Protein 1SZ7 (pdb70)

Sequence (159 aa):
KMSSELFTLTYGALVTQLCKDYENDEDVNKQLDKMGFNIGVRLIEDFLARSNVGRCHDFRETADVIAKVAFKMYLGITPSITNWSPAGDEFSLILENNPLVDFVELPDNHSSLIYSNLLCGVLRGALEMVQMAVEAKFVQDTLKGDGVTEIRMRFIRRI

Structure (mmCIF, N/CA/C/O backbone):
data_1SZ7
#
_entry.id   1SZ7
#
_cell.length_a   72.901
_cell.length_b   72.901
_cell.length_c   56.803
_cell.angle_alpha   90.00
_cell.angle_beta   90.00
_cell.angle_gamma   120.00
#
_symmetry.space_group_name_H-M   'P 31 2 1'
#
loop_
_entity.id
_entity.type
_entity.pdbx_description
1 polymer 'Trafficking protein particle complex subunit 3'
2 non-polymer 'PALMITIC ACID'
3 water water
#
loop_
_atom_site.group_PDB
_atom_site.id
_atom_site.type_symbol
_atom_site.label_atom_id
_atom_site.label_alt_id
_atom_site.label_comp_id
_atom_site.label_asym_id
_atom_site.label_entity_id
_atom_site.label_seq_id
_atom_site.pdbx_PDB_ins_code
_atom_site.Cartn_x
_atom_site.Cartn_y
_atom_site.Cartn_z
_atom_site.occupancy
_atom_site.B_iso_or_equiv
_atom_site.auth_seq_id
_atom_site.auth_comp_id
_atom_site.auth_asym_id
_atom_site.auth_atom_id
_atom_site.pdbx_PDB_model_num
ATOM 1 N N . LYS A 1 22 ? 15.242 34.311 1.655 1.00 35.01 13 LYS A N 1
ATOM 2 C CA . LYS A 1 22 ? 16.630 34.060 1.144 1.00 34.62 13 LYS A CA 1
ATOM 3 C C . LYS A 1 22 ? 16.810 34.610 -0.270 1.00 34.30 13 LYS A C 1
ATOM 4 O O . LYS A 1 22 ? 15.868 34.624 -1.060 1.00 34.60 13 LYS A O 1
ATOM 10 N N . MET A 1 23 ? 18.025 35.046 -0.588 1.00 33.30 14 MET A N 1
ATOM 11 C CA . MET A 1 23 ? 18.325 35.643 -1.887 1.00 32.66 14 MET A CA 1
ATOM 12 C C . MET A 1 23 ? 19.640 35.108 -2.443 1.00 31.51 14 MET A C 1
ATOM 13 O O . MET A 1 23 ? 20.542 34.763 -1.677 1.00 31.11 14 MET A O 1
ATOM 18 N N . SER A 1 24 ? 19.756 35.054 -3.770 1.00 29.71 15 SER A N 1
ATOM 19 C CA . SER A 1 24 ? 21.028 34.737 -4.415 1.00 28.67 15 SER A CA 1
ATOM 20 C C . SER A 1 24 ? 21.976 35.890 -4.140 1.00 26.84 15 SER A C 1
ATOM 21 O O . SER A 1 24 ? 21.551 36.944 -3.671 1.00 28.02 15 SER A O 1
ATOM 24 N N . SER A 1 25 ? 23.262 35.701 -4.406 1.00 24.34 16 SER A N 1
ATOM 25 C CA . SER A 1 25 ? 24.222 36.669 -3.898 1.00 21.80 16 SER A CA 1
ATOM 26 C C . SER A 1 25 ? 24.658 37.782 -4.845 1.00 20.06 16 SER A C 1
ATOM 27 O O . SER A 1 25 ? 25.333 38.693 -4.391 1.00 18.36 16 SER A O 1
ATOM 30 N N . GLU A 1 26 ? 24.285 37.744 -6.125 1.00 18.60 17 GLU A N 1
ATOM 31 C CA . GLU A 1 26 ? 24.936 38.623 -7.106 1.00 17.65 17 GLU A CA 1
ATOM 32 C C . GLU A 1 26 ? 24.659 40.117 -6.852 1.00 16.25 17 GLU A C 1
ATOM 33 O O . GLU A 1 26 ? 25.557 40.937 -6.989 1.00 14.72 17 GLU A O 1
ATOM 39 N N . LEU A 1 27 ? 23.452 40.478 -6.438 1.00 14.77 18 LEU A N 1
ATOM 40 C CA . LEU A 1 27 ? 23.220 41.890 -6.096 1.00 14.69 18 LEU A CA 1
ATOM 41 C C . LEU A 1 27 ? 24.035 42.336 -4.864 1.00 15.00 18 LEU A C 1
ATOM 42 O O . LEU A 1 27 ? 24.557 43.460 -4.834 1.00 14.78 18 LEU A O 1
ATOM 47 N N . PHE A 1 28 ? 24.167 41.445 -3.877 1.00 15.48 19 PHE A N 1
ATOM 48 C CA . PHE A 1 28 ? 25.012 41.680 -2.697 1.00 15.81 19 PHE A CA 1
ATOM 49 C C . PHE A 1 28 ? 26.473 41.865 -3.122 1.00 15.51 19 PHE A C 1
ATOM 50 O O . PHE A 1 28 ? 27.111 42.878 -2.775 1.00 15.00 19 PHE A O 1
ATOM 58 N N . THR A 1 29 ? 27.018 40.936 -3.904 1.00 15.05 20 THR A N 1
ATOM 59 C CA . THR A 1 29 ? 28.412 41.089 -4.311 1.00 15.25 20 THR A CA 1
ATOM 60 C C . THR A 1 29 ? 28.660 42.340 -5.150 1.00 13.98 20 THR A C 1
ATOM 61 O O . THR A 1 29 ? 29.669 43.012 -4.947 1.00 13.15 20 THR A O 1
ATOM 65 N N . LEU A 1 30 ? 27.732 42.692 -6.045 1.00 12.65 21 LEU A N 1
ATOM 66 C CA . LEU A 1 30 ? 27.911 43.942 -6.815 1.00 12.32 21 LEU A CA 1
ATOM 67 C C . LEU A 1 30 ? 27.798 45.202 -5.954 1.00 12.24 21 LEU A C 1
ATOM 68 O O . LEU A 1 30 ? 28.464 46.206 -6.225 1.00 13.19 21 LEU A O 1
ATOM 73 N N . THR A 1 31 ? 26.918 45.174 -4.961 1.00 11.17 22 THR A N 1
ATOM 74 C CA . THR A 1 31 ? 26.779 46.304 -4.034 1.00 12.06 22 THR A CA 1
ATOM 75 C C . THR A 1 31 ? 28.061 46.444 -3.220 1.00 11.86 22 THR A C 1
ATOM 76 O O . THR A 1 31 ? 28.575 47.566 -3.059 1.00 12.31 22 THR A O 1
ATOM 80 N N . TYR A 1 32 ? 28.572 45.327 -2.701 1.00 11.55 23 TYR A N 1
ATOM 81 C CA . TYR A 1 32 ? 29.879 45.375 -2.023 1.00 11.20 23 TYR A CA 1
ATOM 82 C C . TYR A 1 32 ? 30.976 45.936 -2.937 1.00 11.80 23 TYR A C 1
ATOM 83 O O . TYR A 1 32 ? 31.815 46.726 -2.497 1.00 11.67 23 TYR A O 1
ATOM 92 N N . GLY A 1 33 ? 30.960 45.549 -4.204 1.00 11.59 24 GLY A N 1
ATOM 93 C CA . GLY A 1 33 ? 31.858 46.093 -5.221 1.00 12.88 24 GLY A CA 1
ATOM 94 C C . GLY A 1 33 ? 31.754 47.606 -5.344 1.00 13.02 24 GLY A C 1
ATOM 95 O O . GLY A 1 33 ? 32.775 48.296 -5.486 1.00 13.98 24 GLY A O 1
ATOM 96 N N . ALA A 1 34 ? 30.518 48.122 -5.288 1.00 12.95 25 ALA A N 1
ATOM 97 C CA . ALA A 1 34 ? 30.314 49.585 -5.369 1.00 12.77 25 ALA A CA 1
ATOM 98 C C . ALA A 1 34 ? 30.958 50.268 -4.156 1.00 12.24 25 ALA A C 1
ATOM 99 O O . ALA A 1 34 ? 31.527 51.362 -4.259 1.00 12.58 25 ALA A O 1
ATOM 101 N N . LEU A 1 35 ? 30.845 49.625 -3.004 1.00 12.42 26 LEU A N 1
ATOM 102 C CA . LEU A 1 35 ? 31.452 50.157 -1.784 1.00 12.37 26 LEU A CA 1
ATOM 103 C C . LEU A 1 35 ? 32.982 50.214 -1.923 1.00 12.30 26 LEU A C 1
ATOM 104 O O . LEU A 1 35 ? 33.587 51.248 -1.650 1.00 11.91 26 LEU A O 1
ATOM 109 N N . VAL A 1 36 ? 33.607 49.122 -2.370 1.00 11.91 27 VAL A N 1
ATOM 110 C CA . VAL A 1 36 ? 35.060 49.107 -2.559 1.00 11.14 27 VAL A CA 1
ATOM 111 C C . VAL A 1 36 ? 35.477 50.195 -3.565 1.00 12.41 27 VAL A C 1
ATOM 112 O O . VAL A 1 36 ? 36.442 50.931 -3.333 1.00 12.17 27 VAL A O 1
ATOM 116 N N . THR A 1 37 ? 34.728 50.304 -4.653 1.00 12.66 28 THR A N 1
ATOM 117 C CA . THR A 1 37 ? 34.970 51.317 -5.685 1.00 13.85 28 THR A CA 1
ATOM 118 C C . THR A 1 37 ? 34.947 52.741 -5.102 1.00 12.96 28 THR A C 1
ATOM 119 O O . THR A 1 37 ? 35.842 53.563 -5.384 1.00 13.93 28 THR A O 1
ATOM 123 N N . GLN A 1 38 ? 33.952 53.014 -4.259 1.00 12.90 29 GLN A N 1
ATOM 124 C CA . GLN A 1 38 ? 33.820 54.324 -3.642 1.00 13.15 29 GLN A CA 1
ATOM 125 C C . GLN A 1 38 ? 35.001 54.586 -2.720 1.00 13.26 29 GLN A C 1
ATOM 126 O O . GLN A 1 38 ? 35.570 55.673 -2.743 1.00 13.69 29 GLN A O 1
ATOM 132 N N . LEU A 1 39 ? 35.396 53.585 -1.931 1.00 12.88 30 LEU A N 1
ATOM 133 C CA . LEU A 1 39 ? 36.552 53.773 -1.051 1.00 12.42 30 LEU A CA 1
ATOM 134 C C . LEU A 1 39 ? 37.842 54.010 -1.835 1.00 13.86 30 LEU A C 1
ATOM 135 O O . LEU A 1 39 ? 38.711 54.762 -1.386 1.00 13.65 30 LEU A O 1
ATOM 140 N N . CYS A 1 40 ? 37.980 53.356 -2.985 1.00 14.26 31 CYS A N 1
ATOM 141 C CA . CYS A 1 40 ? 39.164 53.545 -3.832 1.00 15.91 31 CYS A CA 1
ATOM 142 C C . CYS A 1 40 ? 39.182 54.977 -4.366 1.00 17.30 31 CYS A C 1
ATOM 143 O O . CYS A 1 40 ? 40.243 55.602 -4.465 1.00 18.20 31 CYS A O 1
ATOM 146 N N . LYS A 1 41 ? 37.998 55.520 -4.637 1.00 18.12 32 LYS A N 1
ATOM 147 C CA . LYS A 1 41 ? 37.876 56.914 -5.079 1.00 19.02 32 LYS A CA 1
ATOM 148 C C . LYS A 1 41 ? 38.242 57.873 -3.949 1.00 19.82 32 LYS A C 1
ATOM 149 O O . LYS A 1 41 ? 38.954 58.869 -4.177 1.00 21.36 32 LYS A O 1
ATOM 152 N N . ASP A 1 42 ? 37.809 57.539 -2.733 1.00 18.89 33 ASP A N 1
ATOM 153 C CA . ASP A 1 42 ? 37.955 58.397 -1.556 1.00 19.61 33 ASP A CA 1
ATOM 154 C C . ASP A 1 42 ? 39.376 58.427 -0.990 1.00 20.91 33 ASP A 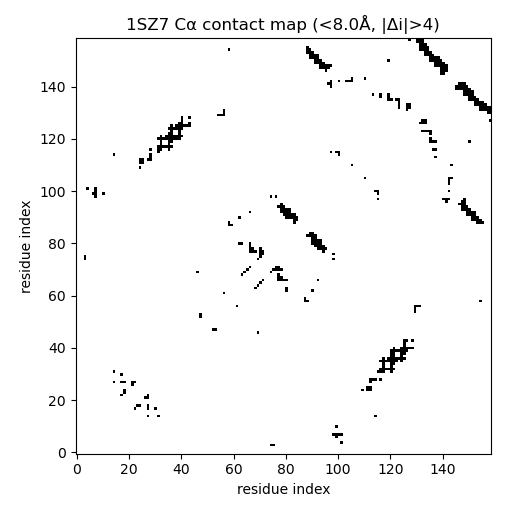C 1
ATOM 155 O O . ASP A 1 42 ? 39.756 59.416 -0.360 1.00 21.97 33 ASP A O 1
ATOM 160 N N . TYR A 1 43 ? 40.143 57.357 -1.214 1.00 21.03 34 TYR A N 1
ATOM 161 C CA . TYR A 1 43 ? 41.465 57.211 -0.590 1.00 22.40 34 TYR A CA 1
ATOM 162 C C . TYR A 1 43 ? 42.634 57.071 -1.566 1.00 23.11 34 TYR A C 1
ATOM 163 O O . TYR A 1 43 ? 43.743 57.552 -1.271 1.00 23.96 34 TYR A O 1
ATOM 172 N N . GLU A 1 44 ? 42.410 56.420 -2.704 1.00 23.50 35 GLU A N 1
ATOM 173 C CA . GLU A 1 44 ? 43.480 56.181 -3.695 1.00 24.69 35 GLU A CA 1
ATOM 174 C C . GLU A 1 44 ? 44.761 55.565 -3.083 1.00 23.98 35 GLU A C 1
ATOM 175 O O . GLU A 1 44 ? 45.886 55.944 -3.390 1.00 24.58 35 GLU A O 1
ATOM 181 N N . ASN A 1 45 ? 44.568 54.607 -2.188 1.00 22.98 36 ASN A N 1
ATOM 182 C CA . ASN A 1 45 ? 45.684 53.952 -1.515 1.00 20.65 36 ASN A CA 1
ATOM 183 C C . ASN A 1 45 ? 45.127 52.697 -0.899 1.00 18.63 36 ASN A C 1
ATOM 184 O O . ASN A 1 45 ? 44.183 52.759 -0.086 1.00 17.07 36 ASN A O 1
ATOM 189 N N . ASP A 1 46 ? 45.685 51.564 -1.309 1.00 16.65 37 ASP A N 1
ATOM 190 C CA . ASP A 1 46 ? 45.065 50.287 -1.005 1.00 15.79 37 ASP A CA 1
ATOM 191 C C . ASP A 1 46 ? 45.025 50.018 0.477 1.00 14.94 37 ASP A C 1
ATOM 192 O O . ASP A 1 46 ? 44.060 49.462 0.956 1.00 13.73 37 ASP A O 1
ATOM 197 N N . GLU A 1 47 ? 46.073 50.416 1.199 1.00 14.34 38 GLU A N 1
ATOM 198 C CA . GLU A 1 47 ? 46.112 50.198 2.648 1.00 14.28 38 GLU A CA 1
ATOM 199 C C . GLU A 1 47 ? 44.995 50.971 3.359 1.00 13.84 38 GLU A C 1
ATOM 200 O O . GLU A 1 47 ? 44.390 50.477 4.312 1.00 13.65 38 GLU A O 1
ATOM 206 N N . ASP A 1 48 ? 44.709 52.185 2.893 1.00 13.67 39 ASP A N 1
ATOM 207 C CA . ASP A 1 48 ? 43.614 52.962 3.463 1.00 12.26 39 ASP A CA 1
ATOM 208 C C . ASP A 1 48 ? 42.284 52.266 3.225 1.00 12.02 39 ASP A C 1
ATOM 209 O O . ASP A 1 48 ? 41.426 52.218 4.110 1.00 12.03 39 ASP A O 1
ATOM 214 N N . VAL A 1 49 ? 42.103 51.760 2.008 1.00 11.22 40 VAL A N 1
ATOM 215 C CA . VAL A 1 49 ? 40.871 51.019 1.671 1.00 10.61 40 VAL A CA 1
ATOM 216 C C . VAL A 1 49 ? 40.728 49.787 2.586 1.00 10.19 40 VAL A C 1
ATOM 217 O O . VAL A 1 49 ? 39.636 49.547 3.158 1.00 10.72 40 VAL A O 1
ATOM 221 N N . ASN A 1 50 ? 41.823 49.045 2.748 1.00 10.58 41 ASN A N 1
ATOM 222 C CA . ASN A 1 50 ? 41.811 47.866 3.624 1.00 10.20 41 ASN A CA 1
ATOM 223 C C . ASN A 1 50 ? 41.328 48.232 4.999 1.00 10.83 41 ASN A C 1
ATOM 224 O O . ASN A 1 50 ? 40.496 47.535 5.577 1.00 11.06 41 ASN A O 1
ATOM 229 N N . LYS A 1 51 ? 41.885 49.320 5.527 1.00 10.92 42 LYS A N 1
ATOM 230 C CA . LYS A 1 51 ? 41.559 49.781 6.873 1.00 11.39 42 LYS A CA 1
ATOM 231 C C . LYS A 1 51 ? 40.098 50.165 7.020 1.00 11.59 42 LYS A C 1
ATOM 232 O O . LYS A 1 51 ? 39.455 49.800 7.995 1.00 12.67 42 LYS A O 1
ATOM 238 N N . GLN A 1 52 ? 39.574 50.902 6.030 1.00 10.68 43 GLN A N 1
ATOM 239 C CA . GLN A 1 52 ? 38.204 51.360 6.102 1.00 10.55 43 GLN A CA 1
ATOM 240 C C . GLN A 1 52 ? 37.243 50.194 5.984 1.00 10.42 43 GLN A C 1
ATOM 241 O O . GLN A 1 52 ? 36.237 50.154 6.691 1.00 11.54 43 GLN A O 1
ATOM 247 N N . LEU A 1 53 ? 37.551 49.236 5.111 1.00 10.28 44 LEU A N 1
ATOM 248 C CA . LEU A 1 53 ? 36.703 48.031 4.994 1.00 9.79 44 LEU A CA 1
ATOM 249 C C . LEU A 1 53 ? 36.648 47.275 6.313 1.00 9.91 44 LEU A C 1
ATOM 250 O O . LEU A 1 53 ? 35.574 46.834 6.754 1.00 10.32 44 LEU A O 1
ATOM 255 N N . ASP A 1 54 ? 37.793 47.164 6.975 1.00 10.08 45 ASP A N 1
ATOM 256 C CA . ASP A 1 54 ? 37.852 46.454 8.245 1.00 10.42 45 ASP A CA 1
ATOM 257 C C . ASP A 1 54 ? 37.057 47.210 9.314 1.00 11.05 45 ASP A C 1
ATOM 258 O O . ASP A 1 54 ? 36.302 46.588 10.066 1.00 10.88 45 ASP A O 1
ATOM 263 N N . LYS A 1 55 ? 37.175 48.544 9.345 1.00 10.48 46 LYS A N 1
ATOM 264 C CA . LYS A 1 55 ? 36.395 49.347 10.307 1.00 11.27 46 LYS A CA 1
ATOM 265 C C . LYS A 1 55 ? 34.907 49.237 10.052 1.00 11.27 46 LYS A C 1
ATOM 266 O O . LYS A 1 55 ? 34.119 49.075 10.989 1.00 12.13 46 LYS A O 1
ATOM 269 N N . MET A 1 56 ? 34.500 49.337 8.795 1.00 11.20 47 MET A N 1
ATOM 270 C CA . MET A 1 56 ? 33.083 49.181 8.459 1.00 11.06 47 MET A CA 1
ATOM 271 C C . MET A 1 56 ? 32.606 47.786 8.859 1.00 10.89 47 MET A C 1
ATOM 272 O O . MET A 1 56 ? 31.515 47.621 9.434 1.00 10.88 47 MET A O 1
ATOM 277 N N . GLY A 1 57 ? 33.436 46.780 8.578 1.00 10.26 48 GLY A N 1
ATOM 278 C CA . GLY A 1 57 ? 33.082 45.419 8.949 1.00 10.50 48 GLY A CA 1
ATOM 279 C C . GLY A 1 57 ? 32.887 45.293 10.453 1.00 10.49 48 GLY A C 1
ATOM 280 O O . GLY A 1 57 ? 31.970 44.603 10.895 1.00 10.36 48 GLY A O 1
ATOM 281 N N . PHE A 1 58 ? 33.737 45.956 11.243 1.00 10.89 49 PHE A N 1
ATOM 282 C CA . PHE A 1 58 ? 33.607 45.895 12.679 1.00 11.56 49 PHE A CA 1
ATOM 283 C C . PHE A 1 58 ? 32.254 46.430 13.147 1.00 11.85 49 PHE A C 1
ATOM 284 O O . PHE A 1 58 ? 31.576 45.785 13.943 1.00 12.29 49 PHE A O 1
ATOM 292 N N . ASN A 1 59 ? 31.870 47.586 12.615 1.00 11.73 50 ASN A N 1
ATOM 293 C CA . ASN A 1 59 ? 30.573 48.201 12.931 1.00 12.83 50 ASN A CA 1
ATOM 294 C C . ASN A 1 59 ? 29.421 47.306 12.520 1.00 13.43 50 ASN A C 1
ATOM 295 O O . ASN A 1 59 ? 28.411 47.204 13.243 1.00 14.76 50 ASN A O 1
ATOM 300 N N . ILE A 1 60 ? 29.565 46.643 11.374 1.00 12.12 51 ILE A N 1
ATOM 301 C CA . ILE A 1 60 ? 28.524 45.722 10.915 1.00 11.67 51 ILE A CA 1
ATOM 302 C C . ILE A 1 60 ? 28.425 44.530 11.877 1.00 12.12 51 ILE A C 1
ATOM 303 O O . ILE A 1 60 ? 27.320 44.143 12.282 1.00 13.23 51 ILE A O 1
ATOM 308 N N . GLY A 1 61 ? 29.567 43.952 12.248 1.00 12.87 52 GLY A N 1
ATOM 309 C CA . GLY A 1 61 ? 29.596 42.785 13.134 1.00 11.95 52 GLY A CA 1
ATOM 310 C C . GLY A 1 61 ? 28.951 43.031 14.487 1.00 13.88 52 GLY A C 1
ATOM 311 O O . GLY A 1 61 ? 28.267 42.141 14.997 1.00 12.75 52 GLY A O 1
ATOM 312 N N . VAL A 1 62 ? 29.178 44.222 15.055 1.00 14.89 53 VAL A N 1
ATOM 313 C CA . VAL A 1 62 ? 28.596 44.615 16.339 1.00 16.29 53 VAL A CA 1
ATOM 314 C C . VAL A 1 62 ? 27.066 44.646 16.261 1.00 16.83 53 VAL A C 1
ATOM 315 O O . VAL A 1 62 ? 26.392 44.427 17.272 1.00 18.33 53 VAL A O 1
ATOM 319 N N . ARG A 1 63 ? 26.521 44.908 15.079 1.00 17.34 54 ARG A N 1
ATOM 320 C CA . ARG A 1 63 ? 25.069 44.877 14.893 1.00 18.54 54 ARG A CA 1
ATOM 321 C C . ARG A 1 63 ? 24.577 43.489 14.508 1.00 17.87 54 ARG A C 1
ATOM 322 O O . ARG A 1 63 ? 23.562 43.005 15.043 1.00 18.97 54 ARG A O 1
ATOM 330 N N . LEU A 1 64 ? 25.304 42.837 13.602 1.00 16.91 55 LEU A N 1
ATOM 331 C CA . LEU A 1 64 ? 24.919 41.533 13.066 1.00 16.36 55 LEU A CA 1
ATOM 332 C C . LEU A 1 64 ? 24.783 40.441 14.149 1.00 17.03 55 LEU A C 1
ATOM 333 O O . LEU A 1 64 ? 23.902 39.586 14.059 1.00 16.89 55 LEU A O 1
ATOM 338 N N . ILE A 1 65 ? 25.653 40.478 15.156 1.00 17.54 56 ILE A N 1
ATOM 339 C CA . ILE A 1 65 ? 25.637 39.511 16.275 1.00 17.79 56 ILE A CA 1
ATOM 340 C C . ILE A 1 65 ? 24.276 39.499 16.979 1.00 18.36 56 ILE A C 1
ATOM 341 O O . ILE A 1 65 ? 23.836 38.455 17.439 1.00 18.03 56 ILE A O 1
ATOM 346 N N . GLU A 1 66 ? 23.604 40.648 17.017 1.00 19.91 57 GLU A N 1
ATOM 347 C CA . GLU A 1 66 ? 22.275 40.728 17.647 1.00 21.98 57 GLU A CA 1
ATOM 348 C C . GLU A 1 66 ? 21.231 39.958 16.863 1.00 21.46 57 GLU A C 1
ATOM 349 O O . GLU A 1 66 ? 20.422 39.214 17.456 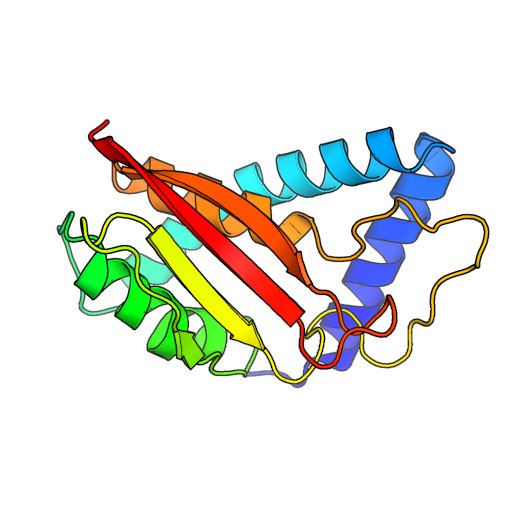1.00 21.87 57 GLU A O 1
ATOM 355 N N . ASP A 1 67 ? 21.253 40.116 15.538 1.00 21.15 58 ASP A N 1
ATOM 356 C CA . ASP A 1 67 ? 20.404 39.346 14.624 1.00 20.50 58 ASP A CA 1
ATOM 357 C C . ASP A 1 67 ? 20.667 37.876 14.824 1.00 20.10 58 ASP A C 1
ATOM 358 O O . ASP A 1 67 ? 19.741 37.073 14.972 1.00 20.38 58 ASP A O 1
ATOM 363 N N . PHE A 1 68 ? 21.944 37.522 14.817 1.00 18.69 59 PHE A N 1
ATOM 364 C CA . PHE A 1 68 ? 22.325 36.120 14.910 1.00 18.42 59 PHE A CA 1
ATOM 365 C C . PHE A 1 68 ? 21.874 35.439 16.187 1.00 18.37 59 PHE A C 1
ATOM 366 O O . PHE A 1 68 ? 21.346 34.313 16.142 1.00 19.10 59 PHE A O 1
ATOM 374 N N . LEU A 1 69 ? 22.113 36.089 17.318 1.00 18.52 60 LEU A N 1
ATOM 375 C CA . LEU A 1 69 ? 21.812 35.479 18.616 1.00 19.85 60 LEU A CA 1
ATOM 376 C C . LEU A 1 69 ? 20.299 35.306 18.794 1.00 21.47 60 LEU A C 1
ATOM 377 O O . LEU A 1 69 ? 19.850 34.318 19.403 1.00 22.07 60 LEU A O 1
ATOM 382 N N . ALA A 1 70 ? 19.526 36.230 18.228 1.00 21.59 61 ALA A N 1
ATOM 383 C CA . ALA A 1 70 ? 18.060 36.156 18.254 1.00 22.93 61 ALA A CA 1
ATOM 384 C C . ALA A 1 70 ? 17.496 34.994 17.454 1.00 23.54 61 ALA A C 1
ATOM 385 O O . ALA A 1 70 ? 16.422 34.452 17.789 1.00 24.86 61 ALA A O 1
ATOM 387 N N . ARG A 1 71 ? 18.207 34.627 16.393 1.00 23.83 62 ARG A N 1
ATOM 388 C CA . ARG A 1 71 ? 17.769 33.616 15.442 1.00 24.63 62 ARG A CA 1
ATOM 389 C C . ARG A 1 71 ? 18.350 32.227 15.740 1.00 24.98 62 ARG A C 1
ATOM 390 O O . ARG A 1 71 ? 17.917 31.242 15.136 1.00 26.15 62 ARG A O 1
ATOM 393 N N . SER A 1 72 ? 19.292 32.146 16.684 1.00 24.29 63 SER A N 1
ATOM 394 C CA . SER A 1 72 ? 20.043 30.904 16.898 1.00 23.62 63 SER A CA 1
ATOM 395 C C . SER A 1 72 ? 19.797 30.281 18.270 1.00 23.15 63 SER A C 1
ATOM 396 O O . SER A 1 72 ? 19.080 30.827 19.100 1.00 23.32 63 SER A O 1
ATOM 399 N N . ASN A 1 73 ? 20.411 29.124 18.489 1.00 22.70 64 ASN A N 1
ATOM 400 C CA . ASN A 1 73 ? 20.201 28.361 19.708 1.00 23.27 64 ASN A CA 1
ATOM 401 C C . ASN A 1 73 ? 21.419 28.339 20.629 1.00 23.61 64 ASN A C 1
ATOM 402 O O . ASN A 1 73 ? 21.523 27.479 21.502 1.00 23.77 64 ASN A O 1
ATOM 407 N N . VAL A 1 74 ? 22.337 29.283 20.444 1.00 23.65 65 VAL A N 1
ATOM 408 C CA . VAL A 1 74 ? 23.607 29.250 21.166 1.00 24.54 65 VAL A CA 1
ATOM 409 C C . VAL A 1 74 ? 23.561 29.859 22.573 1.00 26.15 65 VAL A C 1
ATOM 410 O O . VAL A 1 74 ? 24.235 29.376 23.493 1.00 26.90 65 VAL A O 1
ATOM 414 N N . GLY A 1 75 ? 22.789 30.928 22.733 1.00 27.34 66 GLY A N 1
ATOM 415 C CA . GLY A 1 75 ? 22.709 31.627 24.009 1.00 29.22 66 GLY A CA 1
ATOM 416 C C . GLY A 1 75 ? 24.035 32.220 24.456 1.00 29.92 66 GLY A C 1
ATOM 417 O O . GLY A 1 75 ? 24.744 32.833 23.651 1.00 30.55 66 GLY A O 1
ATOM 418 N N . ARG A 1 76 ? 24.365 32.028 25.740 1.00 30.36 67 ARG A N 1
ATOM 419 C CA . ARG A 1 76 ? 25.586 32.567 26.346 1.00 30.40 67 ARG A CA 1
ATOM 420 C C . ARG A 1 76 ? 26.716 31.535 26.479 1.00 29.63 67 ARG A C 1
ATOM 421 O O . ARG A 1 76 ? 26.617 30.563 27.240 1.00 30.17 67 ARG A O 1
ATOM 424 N N . CYS A 1 77 ? 27.798 31.755 25.740 1.00 28.50 68 CYS A N 1
ATOM 425 C CA . CYS A 1 77 ? 28.917 30.825 25.721 1.00 27.26 68 CYS A CA 1
ATOM 426 C C . CYS A 1 77 ? 30.195 31.516 25.238 1.00 27.20 68 CYS A C 1
ATOM 427 O O . CYS A 1 77 ? 30.142 32.498 24.487 1.00 27.54 68 CYS A O 1
ATOM 430 N N . HIS A 1 78 ? 31.338 31.011 25.686 1.00 26.96 69 HIS A N 1
ATOM 431 C CA . HIS A 1 78 ? 32.627 31.644 25.377 1.00 26.72 69 HIS A CA 1
ATOM 432 C C . HIS A 1 78 ? 33.664 30.594 25.038 1.00 25.61 69 HIS A C 1
ATOM 433 O O . HIS A 1 78 ? 34.843 30.727 25.360 1.00 25.95 69 HIS A O 1
ATOM 440 N N . ASP A 1 79 ? 33.217 29.540 24.357 1.00 23.21 70 ASP A N 1
ATOM 441 C CA . ASP A 1 79 ? 34.094 28.442 24.006 1.00 22.04 70 ASP A CA 1
ATOM 442 C C . ASP A 1 79 ? 34.613 28.621 22.579 1.00 20.82 70 ASP A C 1
ATOM 443 O O . ASP A 1 79 ? 33.823 28.699 21.655 1.00 19.57 70 ASP A O 1
ATOM 448 N N . PHE A 1 80 ? 35.936 28.669 22.407 1.00 20.37 71 PHE A N 1
ATOM 449 C CA . PHE A 1 80 ? 36.516 28.969 21.091 1.00 19.37 71 PHE A CA 1
ATOM 450 C C . PHE A 1 80 ? 36.210 27.937 20.012 1.00 18.70 71 PHE A C 1
ATOM 451 O O . PHE A 1 80 ? 35.904 28.304 18.863 1.00 18.40 71 PHE A O 1
ATOM 459 N N . ARG A 1 81 ? 36.264 26.655 20.359 1.00 18.01 72 ARG A N 1
ATOM 460 C CA . ARG A 1 81 ? 35.959 25.624 19.372 1.00 17.70 72 ARG A CA 1
ATOM 461 C C . ARG A 1 81 ? 34.470 25.621 18.974 1.00 16.52 72 ARG A C 1
ATOM 462 O O . ARG A 1 81 ? 34.140 25.461 17.795 1.00 15.48 72 ARG A O 1
ATOM 470 N N . GLU A 1 82 ? 33.586 25.764 19.958 1.00 15.11 73 GLU A N 1
ATOM 471 C CA . GLU A 1 82 ? 32.158 25.900 19.679 1.00 14.33 73 GLU A CA 1
ATOM 472 C C . GLU A 1 82 ? 31.936 27.118 18.786 1.00 14.34 73 GLU A C 1
ATOM 473 O O . GLU A 1 82 ? 31.168 27.067 17.841 1.00 14.59 73 GLU A O 1
ATOM 479 N N . THR A 1 83 ? 32.646 28.207 19.091 1.00 14.32 74 THR A N 1
ATOM 480 C CA . THR A 1 83 ? 32.570 29.415 18.278 1.00 14.38 74 THR A CA 1
ATOM 481 C C . THR A 1 83 ? 33.000 29.196 16.805 1.00 14.04 74 THR A C 1
ATOM 482 O O . THR A 1 83 ? 32.293 29.643 15.882 1.00 13.84 74 THR A O 1
ATOM 486 N N . ALA A 1 84 ? 34.124 28.518 16.588 1.00 14.19 75 ALA A N 1
ATOM 487 C CA . ALA A 1 84 ? 34.566 28.171 15.232 1.00 13.70 75 ALA A CA 1
ATOM 488 C C . ALA A 1 84 ? 33.451 27.410 14.512 1.00 13.72 75 ALA A C 1
ATOM 489 O O . ALA A 1 84 ? 33.077 27.747 13.406 1.00 13.73 75 ALA A O 1
ATOM 491 N N . ASP A 1 85 ? 32.908 26.376 15.169 1.00 12.79 76 ASP A N 1
ATOM 492 C CA . ASP A 1 85 ? 31.857 25.583 14.550 1.00 13.42 76 ASP A CA 1
ATOM 493 C C . ASP A 1 85 ? 30.615 26.388 14.180 1.00 13.33 76 ASP A C 1
ATOM 494 O O . ASP A 1 85 ? 30.042 26.204 13.100 1.00 13.44 76 ASP A O 1
ATOM 499 N N . VAL A 1 86 ? 30.162 27.246 15.088 1.00 12.58 77 VAL A N 1
ATOM 500 C CA . VAL A 1 86 ? 28.981 28.046 14.835 1.00 13.07 77 VAL A CA 1
ATOM 501 C C . VAL A 1 86 ? 29.255 29.051 13.713 1.00 12.66 77 VAL A C 1
ATOM 502 O O . VAL A 1 86 ? 28.412 29.244 12.854 1.00 12.63 77 VAL A O 1
ATOM 506 N N . ILE A 1 87 ? 30.437 29.663 13.726 1.00 12.78 78 ILE A N 1
ATOM 507 C CA . ILE A 1 87 ? 30.767 30.614 12.656 1.00 13.48 78 ILE A CA 1
ATOM 508 C C . ILE A 1 87 ? 30.726 29.912 11.301 1.00 13.48 78 ILE A C 1
ATOM 509 O O . ILE A 1 87 ? 30.066 30.381 10.360 1.00 13.76 78 ILE A O 1
ATOM 514 N N . ALA A 1 88 ? 31.403 28.774 11.207 1.00 13.83 79 ALA A N 1
ATOM 515 C CA . ALA A 1 88 ? 31.558 28.122 9.919 1.00 14.54 79 ALA A CA 1
ATOM 516 C C . ALA A 1 88 ? 30.264 27.480 9.409 1.00 15.07 79 ALA A C 1
ATOM 517 O O . ALA A 1 88 ? 29.884 27.635 8.240 1.00 15.21 79 ALA A O 1
ATOM 519 N N . LYS A 1 89 ? 29.591 26.762 10.308 1.00 14.57 80 LYS A N 1
ATOM 520 C CA . LYS A 1 89 ? 28.488 25.888 9.926 1.00 14.74 80 LYS A CA 1
ATOM 521 C C . LYS A 1 89 ? 27.115 26.556 9.977 1.00 14.89 80 LYS A C 1
ATOM 522 O O . LYS A 1 89 ? 26.157 26.046 9.389 1.00 15.70 80 LYS A O 1
ATOM 528 N N . VAL A 1 90 ? 27.008 27.675 10.688 1.00 13.60 81 VAL A N 1
ATOM 529 C CA . VAL A 1 90 ? 25.731 28.396 10.836 1.00 13.81 81 VAL A CA 1
ATOM 530 C C . VAL A 1 90 ? 25.815 29.823 10.286 1.00 13.97 81 VAL A C 1
ATOM 531 O O . VAL A 1 90 ? 25.031 30.173 9.431 1.00 14.66 81 VAL A O 1
ATOM 535 N N . ALA A 1 91 ? 26.760 30.629 10.763 1.00 13.19 82 ALA A N 1
ATOM 536 C CA . ALA A 1 91 ? 26.756 32.053 10.376 1.00 12.78 82 ALA A CA 1
ATOM 537 C C . ALA A 1 91 ? 27.146 32.273 8.915 1.00 12.92 82 ALA A C 1
ATOM 538 O O . ALA A 1 91 ? 26.486 33.028 8.204 1.00 12.32 82 ALA A O 1
ATOM 540 N N . PHE A 1 92 ? 28.206 31.624 8.453 1.00 12.87 83 PHE A N 1
ATOM 541 C CA . PHE A 1 92 ? 28.577 31.762 7.047 1.00 14.13 83 PHE A CA 1
ATOM 542 C C . PHE A 1 92 ? 27.474 31.281 6.120 1.00 14.70 83 PHE A C 1
ATOM 543 O O . PHE A 1 92 ? 27.187 31.918 5.091 1.00 15.00 83 PHE A O 1
ATOM 551 N N . LYS A 1 93 ? 26.839 30.163 6.477 1.00 15.91 84 LYS A N 1
ATOM 552 C CA . LYS A 1 93 ? 25.756 29.630 5.670 1.00 17.28 84 LYS A CA 1
ATOM 553 C C . LYS A 1 93 ? 24.568 30.580 5.630 1.00 16.61 84 LYS A C 1
ATOM 554 O O . LYS A 1 93 ? 24.011 30.856 4.565 1.00 16.97 84 LYS A O 1
ATOM 560 N N . MET A 1 94 ? 24.201 31.101 6.789 1.00 15.87 85 MET A N 1
ATOM 561 C CA . MET A 1 94 ? 23.059 31.973 6.924 1.00 16.23 85 MET A CA 1
ATOM 562 C C . MET A 1 94 ? 23.245 33.285 6.184 1.00 16.32 85 MET A C 1
ATOM 563 O O . MET A 1 94 ? 22.327 33.749 5.549 1.00 17.13 85 MET A O 1
ATOM 568 N N . TYR A 1 95 ? 24.436 33.871 6.274 1.00 15.98 86 TYR A N 1
ATOM 569 C CA . TYR A 1 95 ? 24.648 35.228 5.755 1.00 16.03 86 TYR A CA 1
ATOM 570 C C . TYR A 1 95 ? 25.345 35.334 4.407 1.00 17.04 86 TYR A C 1
ATOM 571 O O . TYR A 1 95 ? 25.278 36.404 3.776 1.00 17.60 86 TYR A O 1
ATOM 580 N N . LEU A 1 96 ? 26.034 34.261 3.992 1.00 17.15 87 LEU A N 1
ATOM 581 C CA . LEU A 1 96 ? 26.798 34.242 2.738 1.00 18.34 87 LEU A CA 1
ATOM 582 C C . LEU A 1 96 ? 26.498 33.056 1.820 1.00 19.39 87 LEU A C 1
ATOM 583 O O . LEU A 1 96 ? 26.976 33.019 0.663 1.00 19.81 87 LEU A O 1
ATOM 588 N N . GLY A 1 97 ? 25.727 32.099 2.329 1.00 18.83 88 GLY A N 1
ATOM 589 C CA . GLY A 1 97 ? 25.305 30.946 1.547 1.00 20.31 88 GLY A CA 1
ATOM 590 C C . GLY A 1 97 ? 26.360 29.877 1.323 1.00 21.04 88 GLY A C 1
ATOM 591 O O . GLY A 1 97 ? 26.177 28.992 0.472 1.00 21.63 88 GLY A O 1
ATOM 592 N N . ILE A 1 98 ? 27.447 29.941 2.091 1.00 20.17 89 ILE A N 1
ATOM 593 C CA . ILE A 1 98 ? 28.550 28.992 1.975 1.00 19.89 89 ILE A CA 1
ATOM 594 C C . ILE A 1 98 ? 28.929 28.446 3.332 1.00 19.07 89 ILE A C 1
ATOM 595 O O . ILE A 1 98 ? 28.685 29.089 4.358 1.00 17.35 89 ILE A O 1
ATOM 600 N N . THR A 1 99 ? 29.521 27.252 3.337 1.00 18.41 90 THR A N 1
ATOM 601 C CA . THR A 1 99 ? 30.050 26.671 4.566 1.00 17.80 90 THR A CA 1
ATOM 602 C C . THR A 1 99 ? 31.546 26.416 4.416 1.00 17.16 90 THR A C 1
ATOM 603 O O . THR A 1 99 ? 31.932 25.433 3.771 1.00 18.05 90 THR A O 1
ATOM 607 N N . PRO A 1 100 ? 32.396 27.278 4.994 1.00 15.99 91 PRO A N 1
ATOM 608 C CA . PRO A 1 100 ? 33.844 27.073 4.949 1.00 15.87 91 PRO A CA 1
ATOM 609 C C . PRO A 1 100 ? 34.232 25.872 5.809 1.00 15.93 91 PRO A C 1
ATOM 610 O O . PRO A 1 100 ? 33.480 25.508 6.710 1.00 15.85 91 PRO A O 1
ATOM 614 N N . SER A 1 101 ? 35.367 25.252 5.540 1.00 16.20 92 SER A N 1
ATOM 615 C CA . SER A 1 101 ? 35.887 24.249 6.462 1.00 17.51 92 SER A CA 1
ATOM 616 C C . SER A 1 101 ? 36.723 24.899 7.574 1.00 17.86 92 SER A C 1
ATOM 617 O O . SER A 1 101 ? 37.254 26.008 7.416 1.00 17.60 92 SER A O 1
ATOM 620 N N . ILE A 1 102 ? 36.784 24.231 8.727 1.00 18.49 93 ILE A N 1
ATOM 621 C CA . ILE A 1 102 ? 37.621 24.642 9.849 1.00 19.32 93 ILE A CA 1
ATOM 622 C C . ILE A 1 102 ? 38.824 23.725 9.871 1.00 20.06 93 ILE A C 1
ATOM 623 O O . ILE A 1 102 ? 38.679 22.489 9.997 1.00 21.14 93 ILE A O 1
ATOM 628 N N . THR A 1 103 ? 40.008 24.306 9.746 1.00 20.58 94 THR A N 1
ATOM 629 C CA . THR A 1 103 ? 41.237 23.520 9.620 1.00 21.60 94 THR A CA 1
ATOM 630 C C . THR A 1 103 ? 42.351 24.121 10.424 1.00 21.72 94 THR A C 1
ATOM 631 O O . THR A 1 103 ? 42.245 25.228 10.980 1.00 19.91 94 THR A O 1
ATOM 635 N N . ASN A 1 104 ? 43.458 23.387 10.430 1.00 21.99 95 ASN A N 1
ATOM 636 C CA . ASN A 1 104 ? 44.743 23.949 10.745 1.00 23.44 95 ASN A CA 1
ATOM 637 C C . ASN A 1 104 ? 44.723 24.534 12.181 1.00 22.72 95 ASN A C 1
ATOM 638 O O . ASN A 1 104 ? 45.186 25.636 12.416 1.00 22.62 95 ASN A O 1
ATOM 643 N N . TRP A 1 105 ? 44.170 23.776 13.137 1.00 23.35 96 TRP A N 1
ATOM 644 C CA . TRP A 1 105 ? 44.153 24.188 14.544 1.00 24.00 96 TRP A CA 1
ATOM 645 C C . TRP A 1 105 ? 45.559 24.239 15.127 1.00 25.64 96 TRP A C 1
ATOM 64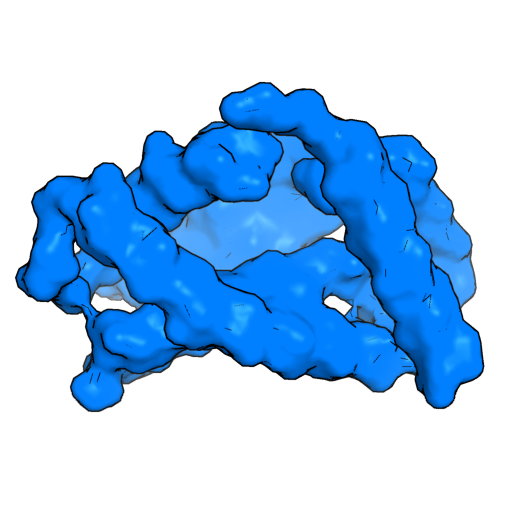6 O O . TRP A 1 105 ? 46.373 23.340 14.880 1.00 26.16 96 TRP A O 1
ATOM 657 N N . SER A 1 106 ? 45.835 25.277 15.909 1.00 26.54 97 SER A N 1
ATOM 658 C CA . SER A 1 106 ? 47.082 25.364 16.674 1.00 28.19 97 SER A CA 1
ATOM 659 C C . SER A 1 106 ? 47.034 24.324 17.798 1.00 29.44 97 SER A C 1
ATOM 660 O O . SER A 1 106 ? 45.943 23.916 18.203 1.00 30.22 97 SER A O 1
ATOM 663 N N . PRO A 1 107 ? 48.194 23.892 18.303 1.00 31.18 98 PRO A N 1
ATOM 664 C CA . PRO A 1 107 ? 48.235 22.968 19.450 1.00 31.67 98 PRO A CA 1
ATOM 665 C C . PRO A 1 107 ? 47.429 23.433 20.669 1.00 31.70 98 PRO A C 1
ATOM 666 O O . PRO A 1 107 ? 46.704 22.622 21.270 1.00 32.04 98 PRO A O 1
ATOM 670 N N . ALA A 1 108 ? 47.544 24.717 21.009 1.00 31.20 99 ALA A N 1
ATOM 671 C CA . ALA A 1 108 ? 46.837 25.316 22.141 1.00 30.83 99 ALA A CA 1
ATOM 672 C C . ALA A 1 108 ? 45.321 25.415 21.924 1.00 30.04 99 ALA A C 1
ATOM 673 O O . ALA A 1 108 ? 44.573 25.701 22.859 1.00 30.92 99 ALA A O 1
ATOM 675 N N . GLY A 1 109 ? 44.878 25.163 20.693 1.00 28.98 100 GLY A N 1
ATOM 676 C CA . GLY A 1 109 ? 43.478 25.307 20.324 1.00 27.06 100 GLY A CA 1
ATO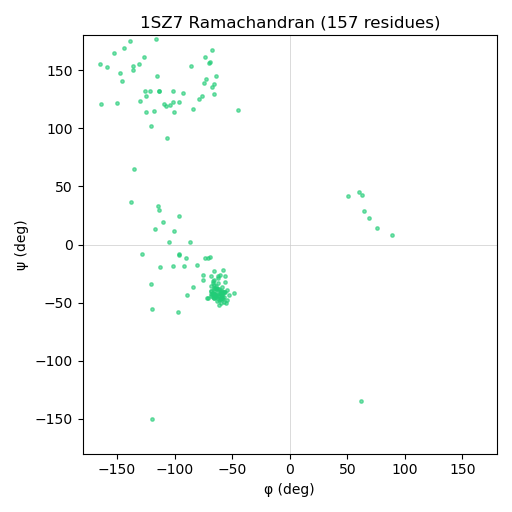M 677 C C . GLY A 1 109 ? 43.016 26.756 20.321 1.00 25.60 100 GLY A C 1
ATOM 678 O O . GLY A 1 109 ? 41.815 27.017 20.455 1.00 25.60 100 GLY A O 1
ATOM 679 N N . ASP A 1 110 ? 43.960 27.688 20.185 1.00 23.82 101 ASP A N 1
ATOM 680 C CA . ASP A 1 110 ? 43.655 29.125 20.226 1.00 22.94 101 ASP A CA 1
ATOM 681 C C . ASP A 1 110 ? 43.670 29.819 18.861 1.00 21.36 101 ASP A C 1
ATOM 682 O O . ASP A 1 110 ? 43.478 31.034 18.768 1.00 20.18 101 ASP A O 1
ATOM 687 N N . GLU A 1 111 ? 43.905 29.036 17.821 1.00 20.10 102 GLU A N 1
ATOM 688 C CA . GLU A 1 111 ? 43.996 29.555 16.452 1.00 19.49 102 GLU A CA 1
ATOM 689 C C . GLU A 1 111 ? 43.424 28.507 15.516 1.00 18.00 102 GLU A C 1
ATOM 690 O O . GLU A 1 111 ? 43.628 27.321 15.717 1.00 18.73 102 GLU A O 1
ATOM 696 N N . PHE A 1 112 ? 42.690 28.947 14.499 1.00 15.98 103 PHE A N 1
ATOM 697 C CA . PHE A 1 112 ? 42.146 28.041 13.479 1.00 15.03 103 PHE A CA 1
ATOM 698 C C . PHE A 1 112 ? 41.980 28.827 12.185 1.00 14.80 103 PHE A C 1
ATOM 699 O O . PHE A 1 112 ? 42.011 30.062 12.190 1.00 14.46 103 PHE A O 1
ATOM 707 N N . SER A 1 113 ? 41.802 28.100 11.086 1.00 14.32 104 SER A N 1
ATOM 708 C CA . SER A 1 113 ? 41.514 28.712 9.801 1.00 14.58 104 SER A CA 1
ATOM 709 C C . SER A 1 113 ? 40.140 28.352 9.265 1.00 13.67 104 SER A C 1
ATOM 710 O O . SER A 1 113 ? 39.630 27.233 9.463 1.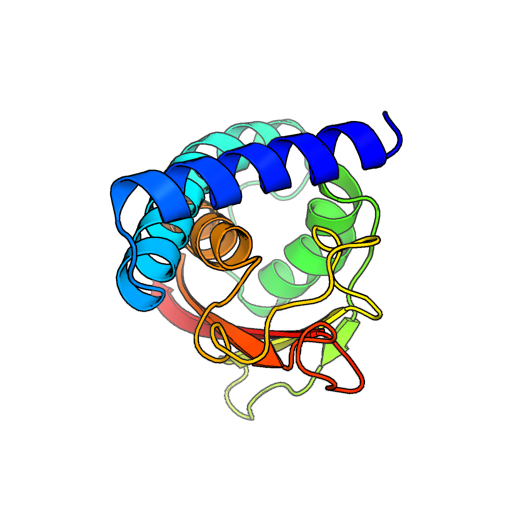00 14.03 104 SER A O 1
ATOM 713 N N . LEU A 1 114 ? 39.543 29.326 8.587 1.00 12.97 105 LEU A N 1
ATOM 714 C CA . LEU A 1 114 ? 38.345 29.107 7.796 1.00 13.18 105 LEU A CA 1
ATOM 715 C C . LEU A 1 114 ? 38.815 29.026 6.347 1.00 13.50 105 LEU A C 1
ATOM 716 O O . LEU A 1 114 ? 39.486 29.946 5.841 1.00 13.74 105 LEU A O 1
ATOM 721 N N . ILE A 1 115 ? 38.497 27.909 5.697 1.00 14.50 106 ILE A N 1
ATOM 722 C CA . ILE A 1 115 ? 38.893 27.701 4.302 1.00 15.12 106 ILE A CA 1
ATOM 723 C C . ILE A 1 115 ? 37.665 27.779 3.387 1.00 14.80 106 ILE A C 1
ATOM 724 O O . ILE A 1 115 ? 36.688 27.044 3.554 1.00 15.12 106 ILE A O 1
ATOM 729 N N . LEU A 1 116 ? 37.729 28.713 2.448 1.00 15.44 107 LEU A N 1
ATOM 730 C CA . LEU A 1 116 ? 36.649 28.970 1.525 1.00 16.16 107 LEU A CA 1
ATOM 731 C C . LE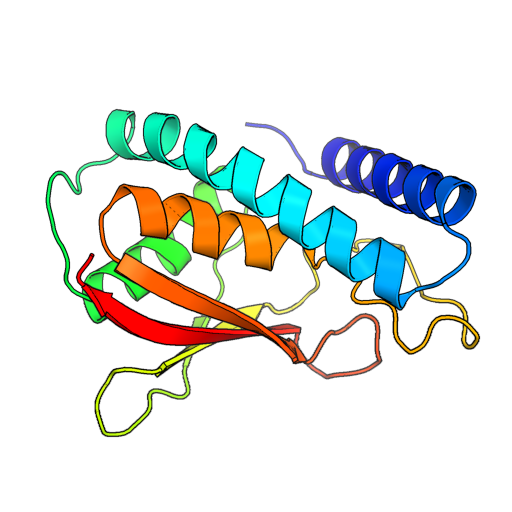U A 1 116 ? 37.125 28.589 0.131 1.00 18.11 107 LEU A C 1
ATOM 732 O O . LEU A 1 116 ? 38.205 28.985 -0.287 1.00 19.05 107 LEU A O 1
ATOM 737 N N . GLU A 1 117 ? 36.318 27.835 -0.585 1.00 19.81 108 GLU A N 1
ATOM 738 C CA . GLU A 1 117 ? 36.688 27.429 -1.940 1.00 22.35 108 GLU A CA 1
ATOM 739 C C . GLU A 1 117 ? 36.727 28.571 -2.966 1.00 23.60 108 GLU A C 1
ATOM 740 O O . GLU A 1 117 ? 37.449 28.506 -3.957 1.00 24.03 108 GLU A O 1
ATOM 746 N N . ASN A 1 118 ? 35.950 29.625 -2.744 1.00 24.93 109 ASN A N 1
ATOM 747 C CA . ASN A 1 118 ? 36.075 30.807 -3.599 1.00 25.93 109 ASN A CA 1
ATOM 748 C C . ASN A 1 118 ? 36.470 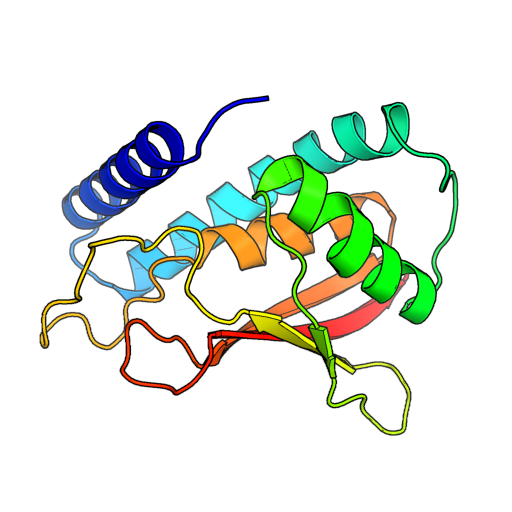32.014 -2.760 1.00 26.75 109 ASN A C 1
ATOM 749 O O . ASN A 1 118 ? 37.191 31.871 -1.777 1.00 26.64 109 ASN A O 1
ATOM 750 N N . ASN A 1 119 ? 36.050 33.194 -3.205 1.00 27.26 110 ASN A N 1
ATOM 751 C CA . ASN A 1 119 ? 35.948 34.371 -2.347 1.00 27.64 110 ASN A CA 1
ATOM 752 C C . ASN A 1 119 ? 34.479 34.814 -2.520 1.00 29.33 110 ASN A C 1
ATOM 753 O O . ASN A 1 119 ? 34.030 35.140 -3.626 1.00 28.47 110 ASN A O 1
ATOM 758 N N . PRO A 1 120 ? 33.687 34.735 -1.457 1.00 30.49 111 PRO A N 1
ATOM 759 C CA . PRO A 1 120 ? 32.226 34.835 -1.630 1.00 30.77 111 PRO A CA 1
ATOM 760 C C . PRO A 1 120 ? 31.796 36.219 -2.133 1.00 31.24 111 PRO A C 1
ATOM 761 O O . PRO A 1 120 ? 30.835 36.327 -2.888 1.00 32.40 111 PRO A O 1
ATOM 765 N N . LEU A 1 121 ? 32.551 37.239 -1.760 1.00 30.74 112 LEU A N 1
ATOM 766 C CA . LEU A 1 121 ? 32.303 38.596 -2.216 1.00 30.55 112 LEU A CA 1
ATOM 767 C C . LEU A 1 121 ? 32.991 38.919 -3.564 1.00 31.63 112 LEU A C 1
ATOM 768 O O . LEU A 1 121 ? 32.897 40.061 -4.045 1.00 31.16 112 LEU A O 1
ATOM 773 N N . VAL A 1 122 ? 33.675 37.939 -4.171 1.00 32.79 113 VAL A N 1
ATOM 774 C CA . VAL A 1 122 ? 34.490 38.214 -5.383 1.00 35.05 113 VAL A CA 1
ATOM 775 C C . VAL A 1 122 ? 34.105 37.523 -6.690 1.00 36.68 113 VAL A C 1
ATOM 776 O O . VAL A 1 122 ? 34.903 37.508 -7.643 1.00 36.46 113 VAL A O 1
ATOM 780 N N . ASP A 1 123 ? 32.913 36.942 -6.742 1.00 38.29 114 ASP A N 1
ATOM 781 C CA . ASP A 1 123 ? 32.385 36.446 -8.008 1.00 40.66 114 ASP A CA 1
ATOM 782 C C . ASP A 1 123 ? 32.620 37.508 -9.090 1.00 41.64 114 ASP A C 1
ATOM 783 O O . ASP A 1 123 ? 32.103 38.622 -8.991 1.00 41.83 114 ASP A O 1
ATOM 788 N N . PHE A 1 124 ? 33.438 37.162 -10.085 1.00 43.08 115 PHE A N 1
ATOM 789 C CA . PHE A 1 124 ? 33.698 37.999 -11.272 1.00 44.62 115 PHE A CA 1
ATOM 790 C C . PHE A 1 124 ? 34.355 39.375 -11.020 1.00 45.03 115 PHE A C 1
ATOM 791 O O . PHE A 1 124 ? 33.948 40.375 -11.628 1.00 45.37 115 PHE A O 1
ATOM 799 N N . VAL A 1 125 ? 35.364 39.439 -10.143 1.00 45.57 116 VAL A N 1
ATOM 800 C CA . VAL A 1 125 ? 36.073 40.712 -9.871 1.00 45.78 116 VAL A CA 1
ATOM 801 C C . VAL A 1 125 ? 37.617 40.635 -9.807 1.00 46.15 116 VAL A C 1
ATOM 802 O O . VAL A 1 125 ? 38.209 40.920 -8.759 1.00 46.54 116 VAL A O 1
ATOM 806 N N . GLU A 1 126 ? 38.257 40.301 -10.930 1.00 46.37 117 GLU A N 1
ATOM 807 C CA . GLU A 1 126 ? 39.721 40.127 -11.006 1.00 46.45 117 GLU A CA 1
ATOM 808 C C . GLU A 1 126 ? 40.530 41.408 -10.771 1.00 46.47 117 GLU A C 1
ATOM 809 O O . GLU A 1 126 ? 40.273 42.436 -11.405 1.00 46.56 117 GLU A O 1
ATOM 810 N N . LEU A 1 127 ? 41.515 41.328 -9.870 1.00 46.33 118 LEU A N 1
ATOM 811 C CA . LEU A 1 127 ? 42.267 42.501 -9.407 1.00 46.36 118 LEU A CA 1
ATOM 812 C C . LEU A 1 127 ? 43.242 43.064 -10.452 1.00 46.37 118 LEU A C 1
ATOM 813 O O . LEU A 1 127 ? 43.860 42.300 -11.195 1.00 46.31 118 LEU A O 1
ATOM 818 N N . PRO A 1 128 ? 43.378 44.392 -10.513 1.00 46.21 119 PRO A N 1
ATOM 819 C CA . PRO A 1 128 ? 44.505 45.008 -11.226 1.00 46.04 119 PRO A CA 1
ATOM 820 C C . PRO A 1 128 ? 45.836 44.652 -10.560 1.00 45.86 119 PRO A C 1
ATOM 821 O O . PRO A 1 128 ? 45.898 44.522 -9.329 1.00 45.90 119 PRO A O 1
ATOM 825 N N . ASP A 1 129 ? 46.883 44.487 -11.368 1.00 45.50 120 ASP A N 1
ATOM 826 C CA . ASP A 1 129 ? 48.225 44.176 -10.867 1.00 44.80 120 ASP A CA 1
ATOM 827 C C . ASP A 1 129 ? 48.783 45.288 -9.973 1.00 44.11 120 ASP A C 1
ATOM 828 O O . ASP A 1 129 ? 49.608 45.036 -9.089 1.00 44.58 120 ASP A O 1
ATOM 829 N N . ASN A 1 130 ? 48.315 46.510 -10.206 1.00 43.37 121 ASN A N 1
ATOM 830 C CA . ASN A 1 130 ? 48.702 47.670 -9.411 1.00 42.44 121 ASN A CA 1
ATOM 831 C C . ASN A 1 130 ? 48.112 47.662 -7.998 1.00 41.15 121 ASN A C 1
ATOM 832 O O . ASN A 1 130 ? 48.520 48.459 -7.152 1.00 41.30 121 ASN A O 1
ATOM 837 N N . HIS A 1 131 ? 47.157 46.762 -7.754 1.00 39.18 122 HIS A N 1
ATOM 838 C CA . HIS A 1 131 ? 46.412 46.725 -6.493 1.00 37.12 122 HIS A CA 1
ATOM 839 C C . HIS A 1 131 ? 46.687 45.458 -5.683 1.00 35.22 122 HIS A C 1
ATOM 840 O O . HIS A 1 131 ? 45.820 44.961 -4.959 1.00 34.22 122 HIS A O 1
ATOM 847 N N . SER A 1 132 ? 47.922 44.975 -5.791 1.00 32.68 123 SER A N 1
ATOM 848 C CA . SER A 1 132 ? 48.383 43.744 -5.163 1.00 30.92 123 SER A CA 1
ATOM 849 C C . SER A 1 132 ? 48.188 43.719 -3.646 1.00 28.65 123 SER A C 1
ATOM 850 O O . SER A 1 132 ? 48.053 42.649 -3.051 1.00 29.55 123 SER A O 1
ATOM 853 N N . SER A 1 133 ? 48.175 44.899 -3.031 1.00 26.12 124 SER A N 1
ATOM 854 C CA . SER A 1 133 ? 48.066 45.023 -1.584 1.00 23.42 124 SER A CA 1
ATOM 855 C C . SER A 1 133 ? 46.628 45.127 -1.095 1.00 20.59 124 SER A C 1
ATOM 856 O O . SER A 1 133 ? 46.382 45.030 0.110 1.00 19.76 124 SER A O 1
ATOM 859 N N . LEU A 1 134 ? 45.683 45.331 -2.011 1.00 17.80 125 LEU A N 1
ATOM 860 C CA . LEU A 1 134 ? 44.279 45.417 -1.589 1.00 15.64 125 LEU A CA 1
ATOM 861 C C . LEU A 1 134 ? 43.812 44.049 -1.083 1.00 14.82 125 LEU A C 1
ATOM 862 O O . LEU A 1 134 ? 44.106 43.017 -1.692 1.00 14.61 125 LEU A O 1
ATOM 867 N N . ILE A 1 135 ? 43.100 44.044 0.052 1.00 11.58 126 ILE A N 1
ATOM 868 C CA . ILE A 1 135 ? 42.474 42.832 0.565 1.00 11.62 126 ILE A CA 1
ATOM 869 C C . ILE A 1 135 ? 40.988 43.051 0.277 1.00 10.76 126 ILE A C 1
ATOM 870 O O . ILE A 1 135 ? 40.262 43.682 1.042 1.00 10.65 126 ILE A O 1
ATOM 875 N N . TYR A 1 136 ? 40.551 42.587 -0.882 1.00 11.03 127 TYR A N 1
ATOM 876 C CA . TYR A 1 136 ? 39.256 43.030 -1.399 1.00 10.60 127 TYR A CA 1
ATOM 877 C C . TYR A 1 136 ? 38.085 42.762 -0.450 1.00 9.79 127 TYR A C 1
ATOM 878 O O . TYR A 1 136 ? 37.210 43.605 -0.289 1.00 10.06 127 TYR A O 1
ATOM 887 N N . SER A 1 137 ? 38.099 41.587 0.177 1.00 10.83 128 SER A N 1
ATOM 888 C CA . SER A 1 137 ? 37.025 41.179 1.096 1.00 10.99 128 SER A CA 1
ATOM 889 C C . SER A 1 137 ? 37.313 41.447 2.558 1.00 10.89 128 SER A C 1
ATOM 890 O O . SER A 1 137 ? 36.724 40.816 3.419 1.00 11.08 128 SER A O 1
ATOM 893 N N . ASN A 1 138 ? 38.188 42.422 2.840 1.00 10.40 129 ASN A N 1
ATOM 894 C CA . ASN A 1 138 ? 38.603 42.699 4.221 1.00 10.33 129 ASN A CA 1
ATOM 895 C C . ASN A 1 138 ? 37.459 43.043 5.201 1.00 9.85 129 ASN A C 1
ATOM 896 O O . ASN A 1 138 ? 37.610 42.905 6.409 1.00 10.72 129 ASN A O 1
ATOM 901 N N . LEU A 1 139 ? 36.321 43.486 4.666 1.00 9.92 130 LEU A N 1
ATOM 902 C CA . LEU A 1 139 ? 35.131 43.721 5.464 1.00 10.70 130 LEU A CA 1
ATOM 903 C C . LEU A 1 139 ? 34.861 42.502 6.360 1.00 10.44 130 LEU A C 1
ATOM 904 O O . LEU A 1 139 ? 34.452 42.664 7.523 1.00 10.43 130 LEU A O 1
ATOM 909 N N . LEU A 1 140 ? 35.033 41.296 5.807 1.00 10.28 131 LEU A N 1
ATOM 910 C CA . LEU A 1 140 ? 34.679 40.079 6.561 1.00 11.22 131 LEU A CA 1
ATOM 911 C C . LEU A 1 140 ? 35.496 39.911 7.835 1.00 12.15 131 LEU A C 1
ATOM 912 O O . LEU A 1 140 ? 34.969 39.427 8.851 1.00 12.49 131 LEU A O 1
ATOM 917 N N . CYS A 1 141 ? 36.752 40.350 7.815 1.00 11.52 132 CYS A N 1
ATOM 918 C CA . CYS A 1 141 ? 37.577 40.257 9.022 1.00 13.05 132 CYS A CA 1
ATOM 919 C C . CYS A 1 141 ? 37.030 41.148 10.105 1.00 11.74 132 CYS A C 1
ATOM 920 O O . CYS A 1 141 ? 36.992 40.749 11.254 1.00 11.73 132 CYS A O 1
ATOM 923 N N . GLY A 1 142 ? 36.642 42.371 9.739 1.00 10.45 133 GLY A N 1
ATOM 924 C CA . GLY A 1 142 ? 36.026 43.276 10.692 1.00 10.34 133 GLY A CA 1
ATOM 925 C C . GLY A 1 142 ? 34.743 42.694 11.225 1.00 10.49 133 GLY A C 1
ATOM 926 O O . GLY A 1 142 ? 34.483 42.794 12.409 1.00 9.95 133 GLY A O 1
ATOM 927 N N . VAL A 1 143 ? 33.906 42.121 10.354 1.00 9.84 134 VAL A N 1
ATOM 928 C CA . VAL A 1 143 ? 32.625 41.569 10.830 1.00 10.43 134 VAL A CA 1
ATOM 929 C C . VAL A 1 143 ? 32.865 40.500 11.911 1.00 10.18 134 VAL A C 1
ATOM 930 O O . VAL A 1 143 ? 32.205 40.512 12.963 1.00 10.64 134 VAL A O 1
ATOM 934 N N . LEU A 1 144 ? 33.806 39.586 11.653 1.00 10.23 135 LEU A N 1
ATOM 935 C CA . LEU A 1 144 ? 34.142 38.526 12.631 1.00 10.44 135 LEU A CA 1
ATOM 936 C C . LEU A 1 144 ? 34.601 39.108 13.971 1.00 10.86 135 LEU A C 1
ATOM 937 O O . LEU A 1 144 ? 34.168 38.670 15.046 1.00 12.13 135 LEU A O 1
ATOM 942 N N . ARG A 1 145 ? 35.491 40.094 13.906 1.00 11.32 136 ARG A N 1
ATOM 943 C CA . ARG A 1 145 ? 36.051 40.675 15.126 1.00 11.56 136 ARG A CA 1
ATOM 944 C C . ARG A 1 145 ? 34.985 41.448 15.917 1.00 11.87 136 ARG A C 1
ATOM 945 O O . ARG A 1 145 ? 34.914 41.315 17.153 1.00 12.55 136 ARG A O 1
ATOM 953 N N . GLY A 1 146 ? 34.152 42.221 15.222 1.00 11.55 137 GLY A N 1
ATOM 954 C CA . GLY A 1 146 ? 33.099 43.003 15.869 1.00 11.70 137 GLY A CA 1
ATOM 955 C C . GLY A 1 146 ? 32.036 42.130 16.496 1.00 13.12 137 GLY A C 1
ATOM 956 O O . GLY A 1 146 ? 31.599 42.356 17.633 1.00 13.82 137 GLY A O 1
ATOM 957 N N . ALA A 1 147 ? 31.605 41.117 15.749 1.00 13.62 138 ALA A N 1
ATOM 958 C CA . ALA A 1 147 ? 30.618 40.199 16.283 1.00 14.34 138 ALA A CA 1
ATOM 959 C C . ALA A 1 147 ? 31.112 39.519 17.563 1.00 15.54 138 ALA A C 1
ATOM 960 O O . ALA A 1 147 ? 30.374 39.440 18.551 1.00 15.92 138 ALA A O 1
ATOM 962 N N . LEU A 1 148 ? 32.357 39.058 17.565 1.00 15.56 139 LEU A N 1
ATOM 963 C CA . LEU A 1 148 ? 32.855 38.300 18.704 1.00 16.07 139 LEU A CA 1
ATOM 964 C C . LEU A 1 148 ? 33.165 39.174 19.902 1.00 16.53 139 LEU A C 1
ATOM 965 O O . LEU A 1 148 ? 33.015 38.743 21.047 1.00 16.56 139 LEU A O 1
ATOM 970 N N . GLU A 1 149 ? 33.565 40.417 19.635 1.00 17.06 140 GLU A N 1
ATOM 971 C CA . GLU A 1 149 ? 33.766 41.377 20.719 1.00 18.99 140 GLU A CA 1
ATOM 972 C C . GLU A 1 149 ? 32.499 41.459 21.557 1.00 20.07 140 GLU A C 1
ATOM 973 O O . GLU A 1 149 ? 32.563 41.578 22.783 1.00 20.25 140 GLU A O 1
ATOM 979 N N . MET A 1 150 ? 31.351 41.418 20.882 1.00 20.48 141 MET A N 1
ATOM 980 C CA . MET A 1 150 ? 30.061 41.594 21.547 1.00 22.50 141 MET A CA 1
ATOM 981 C C . MET A 1 150 ? 29.634 40.387 22.366 1.00 22.91 141 MET A C 1
ATOM 982 O O . MET A 1 150 ? 28.668 40.460 23.134 1.00 24.77 141 MET A O 1
ATOM 987 N N . VAL A 1 151 ? 30.335 39.273 22.197 1.00 22.82 142 VAL A N 1
ATOM 988 C CA . VAL A 1 151 ? 30.133 38.120 23.075 1.00 22.76 142 VAL A CA 1
ATOM 989 C C . VAL A 1 151 ? 31.391 37.878 23.919 1.00 22.75 142 VAL A C 1
ATOM 990 O O . VAL A 1 151 ? 31.712 36.753 24.294 1.00 23.33 142 VAL A O 1
ATOM 994 N N . GLN A 1 152 ? 32.091 38.978 24.182 1.00 22.68 143 GLN A N 1
ATOM 995 C CA . GLN A 1 152 ? 33.212 39.066 25.120 1.00 23.02 143 GLN A CA 1
ATOM 996 C C . GLN A 1 152 ? 34.443 38.246 24.734 1.00 21.93 143 GLN A C 1
ATOM 997 O O . GLN A 1 152 ? 35.223 37.816 25.588 1.00 22.43 143 GLN A O 1
ATOM 1003 N N . MET A 1 153 ? 34.642 38.054 23.426 1.00 20.62 144 MET A N 1
ATOM 1004 C CA . MET A 1 153 ? 35.825 37.368 22.934 1.00 19.64 144 MET A CA 1
ATOM 1005 C C . MET A 1 153 ? 36.644 38.315 22.061 1.00 19.05 144 MET A C 1
ATOM 1006 O O . MET A 1 153 ? 36.169 38.749 21.024 1.00 17.59 144 MET A O 1
ATOM 1011 N N . ALA A 1 154 ? 37.856 38.652 22.506 1.00 18.48 145 ALA A N 1
ATOM 1012 C CA . ALA A 1 154 ? 38.777 39.444 21.700 1.00 18.17 145 ALA A CA 1
ATOM 1013 C C . ALA A 1 154 ? 39.512 38.509 20.760 1.00 18.41 145 ALA A C 1
ATOM 1014 O O . ALA A 1 154 ? 40.216 37.603 21.207 1.00 18.59 145 ALA A O 1
ATOM 1016 N N . VAL A 1 155 ? 39.294 38.704 19.456 1.00 17.66 146 VAL A N 1
ATOM 1017 C CA . VAL A 1 155 ? 39.969 37.914 18.429 1.00 16.91 146 VAL A CA 1
ATOM 1018 C C . VAL A 1 155 ? 40.666 38.805 17.388 1.00 16.80 146 VAL A C 1
ATOM 1019 O O . VAL A 1 155 ? 40.371 40.016 17.282 1.00 16.05 146 VAL A O 1
ATOM 1023 N N . GLU A 1 156 ? 41.603 38.192 16.660 1.00 16.26 147 GLU A N 1
ATOM 1024 C CA . GLU A 1 156 ? 42.191 38.765 15.448 1.00 17.23 147 GLU A CA 1
ATOM 1025 C C . GLU A 1 156 ? 41.754 37.873 14.281 1.00 16.41 147 GLU A C 1
ATOM 1026 O O . GLU A 1 156 ? 41.840 36.648 14.367 1.00 16.25 147 GLU A O 1
ATOM 1032 N N . ALA A 1 157 ? 41.273 38.494 13.214 1.00 14.83 148 ALA A N 1
ATOM 1033 C CA . ALA A 1 157 ? 40.933 37.786 11.977 1.00 13.77 148 ALA A CA 1
ATOM 1034 C C . ALA A 1 157 ? 41.669 38.432 10.823 1.00 13.43 148 ALA A C 1
ATOM 1035 O O . ALA A 1 157 ? 41.677 39.670 10.699 1.00 14.54 148 ALA A O 1
ATOM 1037 N N . LYS A 1 158 ? 42.316 37.610 9.984 1.00 12.78 149 LYS A N 1
ATOM 1038 C CA . LYS A 1 158 ? 43.083 38.151 8.870 1.00 13.55 149 LYS A CA 1
ATOM 1039 C C . LYS A 1 158 ? 43.045 37.206 7.676 1.00 12.98 149 LYS A C 1
ATOM 1040 O O . LYS A 1 158 ? 42.985 35.999 7.839 1.00 13.23 149 LYS A O 1
ATOM 1046 N N . PHE A 1 159 ? 43.075 37.756 6.476 1.00 12.64 150 PHE A N 1
ATOM 1047 C CA . PHE A 1 159 ? 43.212 36.924 5.281 1.00 12.87 150 PHE A CA 1
ATOM 1048 C C . PHE A 1 159 ? 44.656 36.493 5.180 1.00 13.12 150 PHE A C 1
ATOM 1049 O O . PHE A 1 159 ? 45.560 37.340 5.244 1.00 15.48 150 PHE A O 1
ATOM 1057 N N . VAL A 1 160 ? 44.862 35.186 5.039 1.00 12.27 151 VAL A N 1
ATOM 1058 C CA . VAL A 1 160 ? 46.206 34.664 4.744 1.00 13.41 151 VAL A CA 1
ATOM 1059 C C . VAL A 1 160 ? 46.336 34.030 3.352 1.00 12.61 151 VAL A C 1
ATOM 1060 O O . VAL A 1 160 ? 47.459 33.840 2.865 1.00 12.66 151 VAL A O 1
ATOM 1064 N N . GLN A 1 161 ? 45.205 33.661 2.751 1.00 11.90 152 GLN A N 1
ATOM 1065 C CA . GLN A 1 161 ? 45.129 33.313 1.332 1.00 12.21 152 GLN A CA 1
ATOM 1066 C C . GLN A 1 161 ? 43.898 33.941 0.693 1.00 12.20 152 GLN A C 1
ATOM 1067 O O . GLN A 1 161 ? 42.889 34.205 1.360 1.00 11.91 152 GLN A O 1
ATOM 1073 N N . ASP A 1 162 ? 43.972 34.181 -0.603 1.00 12.04 153 ASP A N 1
ATOM 1074 C CA . ASP A 1 162 ? 42.861 34.813 -1.318 1.00 12.99 153 ASP A CA 1
ATOM 1075 C C . ASP A 1 162 ? 42.845 34.332 -2.776 1.00 13.63 153 ASP A C 1
ATOM 1076 O O . ASP A 1 162 ? 43.834 34.483 -3.491 1.00 13.71 153 ASP A O 1
ATOM 1081 N N . THR A 1 163 ? 41.745 33.734 -3.206 1.00 14.91 154 THR A N 1
ATOM 1082 C CA . THR A 1 163 ? 41.682 33.213 -4.571 1.00 16.73 154 THR A CA 1
ATOM 1083 C C . THR A 1 163 ? 41.873 34.346 -5.591 1.00 17.67 154 THR A C 1
ATOM 1084 O O . THR A 1 163 ? 42.345 34.122 -6.702 1.00 18.37 154 THR A O 1
ATOM 1088 N N . LEU A 1 164 ? 41.525 35.565 -5.186 1.00 19.04 155 LEU A N 1
ATOM 1089 C CA . LEU A 1 164 ? 41.656 36.717 -6.062 1.00 19.95 155 LEU A CA 1
ATOM 1090 C C . LEU A 1 164 ? 43.130 37.014 -6.385 1.00 20.21 155 LEU A C 1
ATOM 1091 O O . LEU A 1 164 ? 43.458 37.645 -7.412 1.00 21.73 155 LEU A O 1
ATOM 1096 N N . LYS A 1 165 ? 44.022 36.552 -5.515 1.00 19.73 156 LYS A N 1
ATOM 1097 C CA . LYS A 1 165 ? 45.449 36.759 -5.661 1.00 19.80 156 LYS A CA 1
ATOM 1098 C C . LYS A 1 165 ? 46.158 35.519 -6.220 1.00 19.44 156 LYS A C 1
ATOM 1099 O O . LYS A 1 165 ? 47.379 35.447 -6.185 1.00 20.75 156 LYS A O 1
ATOM 1105 N N . GLY A 1 166 ? 45.378 34.563 -6.703 1.00 18.98 157 GLY A N 1
ATOM 1106 C CA . GLY A 1 166 ? 45.911 33.361 -7.338 1.00 18.64 157 GLY A CA 1
ATOM 1107 C C . GLY A 1 166 ? 46.204 32.206 -6.392 1.00 17.79 157 GLY A C 1
ATOM 1108 O O . GLY A 1 166 ? 46.794 31.192 -6.805 1.00 17.71 157 GLY A O 1
ATOM 1109 N N . ASP A 1 167 ? 45.802 32.335 -5.131 1.00 16.35 158 ASP A N 1
ATOM 1110 C CA . ASP A 1 167 ? 45.915 31.221 -4.189 1.00 15.22 158 ASP A CA 1
ATOM 1111 C C . ASP A 1 167 ? 44.863 30.157 -4.480 1.00 14.40 158 ASP A C 1
ATOM 1112 O O . ASP A 1 167 ? 43.884 30.427 -5.154 1.00 15.40 158 ASP A O 1
ATOM 1117 N N . GLY A 1 168 ? 45.061 28.934 -3.979 1.00 14.05 159 GLY A N 1
ATOM 1118 C CA . GLY A 1 168 ? 44.170 27.839 -4.345 1.00 14.84 159 GLY A CA 1
ATOM 1119 C C . GLY A 1 168 ? 42.863 27.831 -3.559 1.00 14.34 159 GLY A C 1
ATOM 1120 O O . GLY A 1 168 ? 41.883 27.175 -3.953 1.00 15.84 159 GLY A O 1
ATOM 1121 N N . VAL A 1 169 ? 42.875 28.556 -2.438 1.00 13.74 160 VAL A N 1
ATOM 1122 C CA . VAL A 1 169 ? 41.701 28.747 -1.584 1.00 12.73 160 VAL A CA 1
ATOM 1123 C C . VAL A 1 169 ? 41.738 30.175 -1.030 1.00 12.17 160 VAL A C 1
ATOM 1124 O O . VAL A 1 169 ? 42.748 30.873 -1.146 1.00 12.21 160 VAL A O 1
ATOM 1128 N N . THR A 1 170 ? 40.636 30.597 -0.420 1.00 11.40 161 THR A N 1
ATOM 1129 C CA . THR A 1 170 ? 40.652 31.793 0.420 1.00 12.25 161 THR A CA 1
ATOM 1130 C C . THR A 1 170 ? 40.695 31.323 1.858 1.00 11.16 161 THR A C 1
ATOM 1131 O O . THR A 1 170 ? 39.959 30.421 2.214 1.00 12.28 161 THR A O 1
ATOM 1135 N N . GLU A 1 171 ? 41.596 31.897 2.652 1.00 11.09 162 GLU A N 1
ATOM 1136 C CA . GLU A 1 171 ? 41.808 31.438 4.022 1.00 11.55 162 GLU A CA 1
ATOM 1137 C C . GLU A 1 171 ? 41.765 32.633 4.953 1.00 11.39 162 GLU A C 1
ATOM 1138 O O . GLU A 1 171 ? 42.519 33.604 4.777 1.00 11.46 162 GLU A O 1
ATOM 1144 N N . ILE A 1 172 ? 40.865 32.556 5.941 1.00 11.58 163 ILE A N 1
ATOM 1145 C CA . ILE A 1 172 ? 40.825 33.537 7.032 1.00 12.09 163 ILE A CA 1
ATOM 1146 C C . ILE A 1 172 ? 41.342 32.861 8.297 1.00 12.57 163 ILE A C 1
ATOM 1147 O O . ILE A 1 172 ? 40.783 31.845 8.734 1.00 13.39 163 ILE A O 1
ATOM 1152 N N . ARG A 1 173 ? 42.429 33.399 8.847 1.00 13.11 164 ARG A N 1
ATOM 1153 C CA . ARG A 1 173 ? 43.044 32.867 10.073 1.00 14.07 164 ARG A CA 1
ATOM 1154 C C . ARG A 1 173 ? 42.437 33.619 11.236 1.00 14.07 164 ARG A C 1
ATOM 1155 O O . ARG A 1 173 ? 42.356 34.844 11.190 1.00 13.42 164 ARG A O 1
ATOM 1163 N N . MET A 1 174 ? 41.974 32.895 12.251 1.00 13.84 165 MET A N 1
ATOM 1164 C CA . MET A 1 174 ? 41.355 33.541 13.417 1.00 14.60 165 MET A CA 1
ATOM 1165 C C . MET A 1 174 ? 42.143 33.146 14.676 1.00 15.41 165 MET A C 1
ATOM 1166 O O . MET A 1 174 ? 42.442 31.971 14.877 1.00 15.92 165 MET A O 1
ATOM 1171 N N . ARG A 1 175 ? 42.488 34.126 15.500 1.00 15.62 166 ARG A N 1
ATOM 1172 C CA . ARG A 1 175 ? 43.257 33.872 16.716 1.00 16.77 166 ARG A CA 1
ATOM 1173 C C . ARG A 1 175 ? 42.515 34.418 17.935 1.00 17.13 166 ARG A C 1
ATOM 1174 O O . ARG A 1 175 ? 42.076 35.554 17.946 1.00 17.75 166 ARG A O 1
ATOM 1182 N N . PHE A 1 176 ? 42.323 33.573 18.949 1.00 17.90 167 PHE A N 1
ATOM 1183 C CA . PHE A 1 176 ? 41.752 34.034 20.208 1.00 19.85 167 PHE A CA 1
ATOM 1184 C C . PHE A 1 176 ? 42.810 34.756 21.052 1.00 21.10 167 PHE A C 1
ATOM 1185 O O . PHE A 1 176 ? 43.886 34.208 21.322 1.00 21.62 167 PHE A O 1
ATOM 1193 N N . ILE A 1 177 ? 42.501 35.988 21.446 1.00 21.69 168 ILE A N 1
ATOM 1194 C CA . ILE A 1 177 ? 43.440 36.819 22.213 1.00 23.31 168 ILE A CA 1
ATOM 1195 C C . ILE A 1 177 ? 43.164 36.745 23.711 1.00 24.86 168 ILE A C 1
ATOM 1196 O O . ILE A 1 177 ? 44.048 36.373 24.498 1.00 24.97 168 ILE A O 1
ATOM 1201 N N . ARG A 1 178 ? 41.947 37.105 24.100 1.00 26.31 169 ARG A N 1
ATOM 1202 C CA . ARG A 1 178 ? 41.574 37.172 25.511 1.00 28.33 169 ARG A CA 1
ATOM 1203 C C . ARG A 1 178 ? 40.071 37.231 25.659 1.00 29.01 169 ARG A C 1
ATOM 1204 O O . ARG A 1 178 ? 39.361 37.645 24.740 1.00 29.07 169 ARG A O 1
ATOM 1212 N N . ARG A 1 179 ? 39.586 36.798 26.817 1.00 30.00 170 ARG A N 1
ATOM 1213 C CA . ARG A 1 179 ? 38.223 37.084 27.216 1.00 31.54 170 ARG A CA 1
ATOM 1214 C C . ARG A 1 179 ? 38.129 38.551 27.649 1.00 31.63 170 ARG A C 1
ATOM 1215 O O . ARG A 1 179 ? 39.047 39.089 28.303 1.00 31.66 170 ARG A O 1
ATOM 1223 N N . ILE A 1 180 ? 37.035 39.198 27.252 1.00 31.75 171 ILE A N 1
ATOM 1224 C CA . ILE A 1 180 ? 36.776 40.597 27.585 1.00 32.13 171 ILE A CA 1
ATOM 1225 C C . ILE A 1 180 ? 35.889 40.684 28.828 1.00 32.53 171 ILE A C 1
ATOM 1226 O O . ILE A 1 180 ? 35.134 39.758 29.125 1.00 33.21 171 ILE A O 1
#

CATH classification: 3.30.1380.20

InterPro domains:
  IPR007194 Transport protein particle (TRAPP) component [PF04051] (19-165)
  IPR016721 Bet3 family [PIRSF018293] (2-180)
  IPR016721 Bet3 family [PTHR13048] (1-179)
  IPR016721 Bet3 family [cd14942] (15-169)
  IPR024096 NO signalling/Golgi transport ligand-binding domain superfamily [SSF111126] (12-171)

Secondary structure (DSSP, 8-state):
---SHHHHHHHHHHHHHHHHHH-SHHHHHHHHHHHHHHHHHHHHHHHHHHSS--S---HHHHHHHIIIIIHHHHHS--PEEE---TTS-EEEEEESS-TT-TT-PPPGGGTT--TTTHHHHHHHHHHHTTTEEEEEEEEE-GGGT-SSEEEEEEEEEE-

GO terms:
  GO:0005829 cytosol (C, TAS)
  GO:0005515 protein binding (F, IPI)
  GO:0030008 TRAPP complex (C, IDA)

Foldseek 3Di:
DDDCPVVLVVLVVVLVVQCVVPVDQVSSLVVLLVLLLVVLLVVLVVV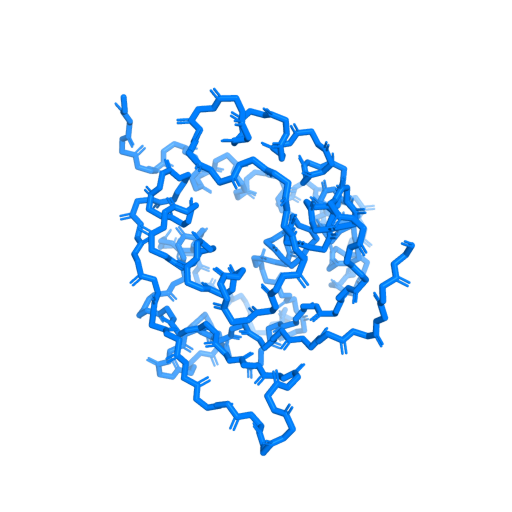VVVDDDPADDDLVVVVCCCQVPVCCVPQVHHFDWDDADPVSFKIKTWAQALSSCDPPADDPVNLPHPSNSSNQSNVQNNVVNSQWHKGWDWPDHVSNVDRITMIMMGTDDGD

B-factor: mean 21.7, std 9.54, range [8.78, 48.85]

Organism: Homo sapiens (NCBI:txid9606)

Radius of gyration: 15.35 Å; Cα contacts (8 Å, |Δi|>4): 264; chains: 1; bounding box: 32×35×39 Å

Solvent-accessible surface area: 8671 Å² total; per-residue (Å²): 236,176,106,45,79,140,82,5,111,80,8,14,62,56,5,94,99,8,30,88,82,89,147,68,16,88,49,0,15,137,57,0,29,65,61,0,44,85,76,0,47,191,47,12,97,71,15,55,91,89,24,160,41,52,120,36,59,75,21,165,65,14,0,46,28,14,0,126,57,20,11,113,62,61,30,50,55,81,5,57,39,36,93,80,23,150,85,32,53,44,0,0,0,26,4,153,38,4,18,0,14,68,192,55,72,43,74,76,143,59,80,56,4,46,12,0,17,11,14,2,0,19,15,65,0,16,10,72,78,27,71,1,20,3,60,10,100,29,68,57,6,39,33,92,71,56,69,34,0,18,0,45,0,84,54,82,134,133,82

Nearest PDB structures (foldseek):
  1wc9-assembly1_A-2  TM=1.001E+00  e=1.037E-27  Mus musculus
  1wc8-assembly1_A-2  TM=9.940E-01  e=6.332E-26  Mus musculus
  2cfh-assembly1_A  TM=9.723E-01  e=6.406E-27  Homo sapiens
  3kxc-assembly1_A  TM=9.697E-01  e=1.074E-25  Homo sapiens
  2j3w-assembly1_D  TM=9.865E-01  e=8.903E-25  Mus musculus